Protein AF-A0A7K4AAC6-F1 (afdb_monomer_lite)

Sequence (68 aa):
MVTLGTVFEDLDNELEGMLDMISEALELLENDKKDEALELLADLEEAMLDFLDYEEVDEEDEESAADN

Foldseek 3Di:
DDDPVNVVVVVVVLVVVLVVLVVVLVVCVVVVVPVVSVVSVVVSVVSVCVSVVPDPPDPVPPVPPPDD

Radius of gyration: 17.18 Å; chains: 1; bounding box: 31×36×41 Å

Secondary structure (DSSP, 8-state):
---HHHHHHHHHHHHHHHHHHHHHHHHHHHTT-HHHHHHHHHHHHHHHHHHTT-----TTSTTSSS--

Structure (mmCIF, N/CA/C/O backbone):
data_AF-A0A7K4AAC6-F1
#
_entry.id   AF-A0A7K4AAC6-F1
#
loop_
_atom_site.group_PDB
_atom_site.id
_atom_site.type_symbol
_atom_site.label_atom_id
_atom_site.label_alt_id
_atom_site.label_comp_id
_atom_site.label_asym_id
_atom_site.label_entity_id
_atom_site.label_seq_id
_atom_site.pdbx_PDB_ins_code
_atom_site.Cartn_x
_atom_site.Cartn_y
_atom_site.Cartn_z
_atom_site.occupancy
_atom_site.B_iso_or_equiv
_atom_site.auth_seq_id
_atom_site.auth_comp_id
_atom_site.auth_asym_id
_atom_site.auth_atom_id
_atom_site.pdbx_PDB_model_num
ATOM 1 N N . MET A 1 1 ? 15.843 6.982 -26.879 1.00 48.72 1 MET A N 1
ATOM 2 C CA . MET A 1 1 ? 17.213 6.539 -26.552 1.00 48.72 1 MET A CA 1
ATOM 3 C C . MET A 1 1 ? 17.296 6.620 -25.043 1.00 48.72 1 MET A C 1
ATOM 5 O O . MET A 1 1 ? 17.303 7.728 -24.530 1.00 48.72 1 MET A O 1
ATOM 9 N N . VAL A 1 2 ? 17.171 5.487 -24.354 1.00 51.81 2 VAL A N 1
ATOM 10 C CA . VAL A 1 2 ? 17.197 5.444 -22.886 1.00 51.81 2 VAL A CA 1
ATOM 11 C C . VAL A 1 2 ? 18.650 5.650 -22.457 1.00 51.81 2 VAL A C 1
ATOM 13 O O . VAL A 1 2 ? 19.550 5.047 -23.043 1.00 51.81 2 VAL A O 1
ATOM 16 N N . THR A 1 3 ? 18.899 6.565 -21.527 1.00 71.00 3 THR A N 1
ATOM 17 C CA . THR A 1 3 ? 20.248 6.831 -21.011 1.00 71.00 3 THR A CA 1
ATOM 18 C C . THR A 1 3 ? 20.376 6.230 -19.620 1.00 71.00 3 THR A C 1
ATOM 20 O O . THR A 1 3 ? 19.383 6.107 -18.919 1.00 71.00 3 THR A O 1
ATOM 23 N N . LEU A 1 4 ? 21.588 5.880 -19.189 1.00 67.62 4 LEU A N 1
ATOM 24 C CA . LEU A 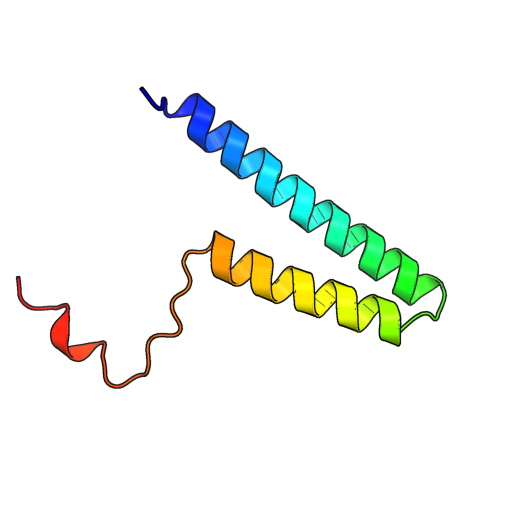1 4 ? 21.800 5.310 -17.853 1.00 67.62 4 LEU A CA 1
ATOM 25 C C . LEU A 1 4 ? 21.209 6.200 -16.739 1.00 67.62 4 LEU A C 1
ATOM 27 O O . LEU A 1 4 ? 20.658 5.690 -15.777 1.00 67.62 4 LEU A O 1
ATOM 31 N N . GLY A 1 5 ? 21.268 7.528 -16.907 1.00 70.56 5 GLY A N 1
ATOM 32 C CA . GLY A 1 5 ? 20.699 8.485 -15.955 1.00 70.56 5 GLY A CA 1
ATOM 33 C C . GLY A 1 5 ? 19.171 8.468 -15.880 1.00 70.56 5 GLY A C 1
ATOM 34 O O . GLY A 1 5 ? 18.643 8.617 -14.791 1.00 70.56 5 GLY A O 1
ATOM 35 N N . THR A 1 6 ? 18.471 8.229 -16.993 1.00 75.50 6 THR A N 1
ATOM 36 C CA . THR A 1 6 ? 17.002 8.106 -16.969 1.00 75.50 6 THR A CA 1
ATOM 37 C C . THR A 1 6 ? 16.566 6.794 -16.316 1.00 75.50 6 THR A C 1
ATOM 39 O O . THR A 1 6 ? 15.593 6.791 -15.588 1.00 75.50 6 THR A O 1
ATOM 42 N N . VAL A 1 7 ? 17.332 5.707 -16.490 1.00 77.06 7 VAL A N 1
ATOM 43 C CA . VAL A 1 7 ? 17.037 4.414 -15.834 1.00 77.06 7 VAL A CA 1
ATOM 44 C C . VAL A 1 7 ? 17.180 4.498 -14.313 1.00 77.06 7 VAL A C 1
ATOM 46 O O . VAL A 1 7 ? 16.367 3.930 -13.600 1.00 77.06 7 VAL A O 1
ATOM 49 N N . PHE A 1 8 ? 18.198 5.200 -13.805 1.00 80.56 8 PHE A N 1
ATOM 50 C CA . PHE A 1 8 ? 18.354 5.390 -12.357 1.00 80.56 8 PHE A CA 1
ATOM 51 C C . PHE A 1 8 ? 17.282 6.308 -11.761 1.00 80.56 8 PHE A C 1
ATOM 53 O O . PHE A 1 8 ? 16.872 6.086 -10.634 1.00 80.56 8 PHE A O 1
ATOM 60 N N . GLU A 1 9 ? 16.824 7.315 -12.506 1.00 86.06 9 GLU A N 1
ATOM 61 C CA . GLU A 1 9 ? 15.730 8.185 -12.063 1.00 86.06 9 GLU A CA 1
ATOM 62 C C . GLU A 1 9 ? 14.401 7.418 -11.999 1.00 86.06 9 GLU A C 1
ATOM 64 O O . GLU A 1 9 ? 13.677 7.539 -11.018 1.00 86.06 9 GLU A O 1
ATOM 69 N N . ASP A 1 10 ? 14.113 6.578 -12.997 1.00 83.88 10 ASP A N 1
ATOM 70 C CA . ASP A 1 10 ? 12.937 5.700 -12.992 1.00 83.88 10 ASP A CA 1
ATOM 71 C C . ASP A 1 10 ? 12.990 4.712 -11.805 1.00 83.88 10 ASP A C 1
ATOM 73 O O . ASP A 1 10 ? 12.015 4.585 -11.068 1.00 83.88 10 ASP A O 1
ATOM 77 N N . LEU A 1 11 ? 14.164 4.117 -11.550 1.00 85.88 11 LEU A N 1
ATOM 78 C CA . LEU A 1 11 ? 14.421 3.239 -10.401 1.00 85.88 11 LEU A CA 1
ATOM 7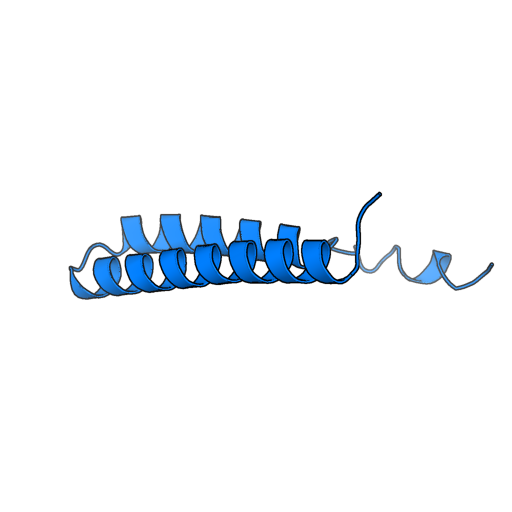9 C C . LEU A 1 11 ? 14.188 3.943 -9.053 1.00 85.88 11 LEU A C 1
ATOM 81 O O . LEU A 1 11 ? 13.546 3.389 -8.164 1.00 85.88 11 LEU A O 1
ATOM 85 N N . ASP A 1 12 ? 14.722 5.155 -8.889 1.00 88.69 12 ASP A N 1
ATOM 86 C CA . ASP A 1 12 ? 14.569 5.933 -7.658 1.00 88.69 12 ASP A CA 1
ATOM 87 C C . ASP A 1 12 ? 13.093 6.292 -7.412 1.00 88.69 12 ASP A C 1
ATOM 89 O O . ASP A 1 12 ? 12.622 6.185 -6.280 1.00 88.69 12 ASP A O 1
ATOM 93 N N . ASN A 1 13 ? 12.347 6.648 -8.465 1.00 89.38 13 ASN A N 1
ATOM 94 C CA . ASN A 1 13 ? 10.917 6.956 -8.371 1.00 89.38 13 ASN A CA 1
ATOM 95 C C . ASN A 1 13 ? 10.083 5.733 -7.946 1.00 89.38 13 ASN A C 1
AT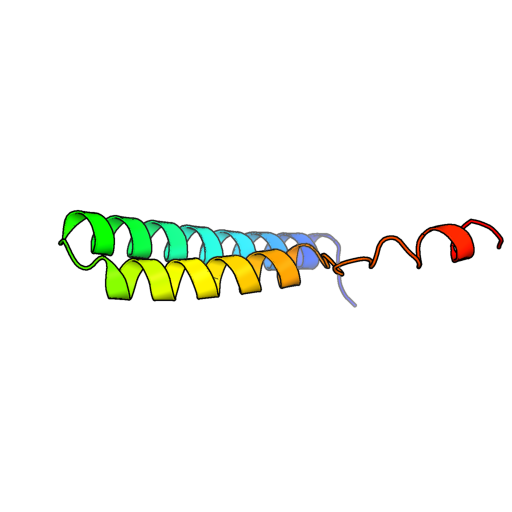OM 97 O O . ASN A 1 13 ? 9.162 5.861 -7.139 1.00 89.38 13 ASN A O 1
ATOM 101 N N . GLU A 1 14 ? 10.391 4.549 -8.481 1.00 88.56 14 GLU A N 1
ATOM 102 C CA . GLU A 1 14 ? 9.705 3.302 -8.117 1.00 88.56 14 GLU A CA 1
ATOM 103 C C . GLU A 1 14 ? 9.979 2.913 -6.656 1.00 88.56 14 GLU A C 1
ATOM 105 O O . GLU A 1 14 ? 9.050 2.585 -5.912 1.00 88.56 14 GLU A O 1
ATOM 110 N N . LEU A 1 15 ? 11.233 3.034 -6.207 1.00 91.88 15 LEU A N 1
ATOM 111 C CA . LEU A 1 15 ? 11.611 2.784 -4.814 1.00 91.88 15 LEU A CA 1
ATOM 112 C C . LEU A 1 15 ? 10.995 3.802 -3.844 1.00 91.88 15 LEU A C 1
ATOM 114 O O . LEU A 1 15 ? 10.588 3.421 -2.746 1.00 91.88 15 LEU A O 1
ATOM 118 N N . GLU A 1 16 ? 10.906 5.079 -4.224 1.00 93.56 16 GLU A N 1
ATOM 119 C CA . GLU A 1 16 ? 10.225 6.109 -3.428 1.00 93.56 16 GLU A CA 1
ATOM 120 C C . GLU A 1 16 ? 8.740 5.764 -3.247 1.00 93.56 16 GLU A C 1
ATOM 122 O O . GLU A 1 16 ? 8.247 5.771 -2.119 1.00 93.56 16 GLU A O 1
ATOM 127 N N . GLY A 1 17 ? 8.061 5.322 -4.312 1.00 93.31 17 GLY A N 1
ATOM 128 C CA . GLY A 1 17 ? 6.673 4.858 -4.235 1.00 93.31 17 GLY A CA 1
ATOM 129 C C . GLY A 1 17 ? 6.477 3.670 -3.283 1.00 93.31 17 GLY A C 1
ATOM 130 O O . GLY A 1 17 ? 5.505 3.631 -2.529 1.00 93.31 17 GLY A O 1
ATOM 131 N N . MET A 1 18 ? 7.417 2.722 -3.245 1.00 93.62 18 MET A N 1
ATOM 132 C CA . MET A 1 18 ? 7.371 1.611 -2.284 1.00 93.62 18 MET A CA 1
ATOM 133 C C . MET A 1 18 ? 7.569 2.068 -0.839 1.00 93.62 18 MET A C 1
ATOM 135 O O . MET A 1 18 ? 6.895 1.577 0.069 1.00 93.62 18 MET A O 1
ATOM 139 N N . LEU A 1 19 ? 8.473 3.021 -0.604 1.00 94.75 19 LEU A N 1
ATOM 140 C CA . LEU A 1 19 ? 8.689 3.593 0.725 1.00 94.75 19 LEU A CA 1
ATOM 141 C C . LEU A 1 19 ? 7.465 4.373 1.224 1.00 94.75 19 LEU A C 1
ATOM 143 O O . LEU A 1 19 ? 7.165 4.326 2.422 1.00 94.75 19 LEU A O 1
ATOM 147 N N . ASP A 1 20 ? 6.735 5.032 0.325 1.00 96.25 20 ASP A N 1
ATOM 148 C CA . ASP A 1 20 ? 5.466 5.686 0.642 1.00 96.25 20 ASP A CA 1
ATOM 149 C C . ASP A 1 20 ? 4.405 4.660 1.071 1.00 96.25 20 ASP A C 1
ATOM 151 O O . ASP A 1 20 ? 3.784 4.832 2.123 1.00 96.25 20 ASP A O 1
ATOM 155 N N . MET A 1 21 ? 4.269 3.542 0.345 1.00 95.25 21 MET A N 1
ATOM 156 C CA . MET A 1 21 ? 3.347 2.454 0.712 1.00 95.25 21 MET A CA 1
ATOM 157 C C . MET A 1 21 ? 3.679 1.844 2.083 1.00 95.25 21 ME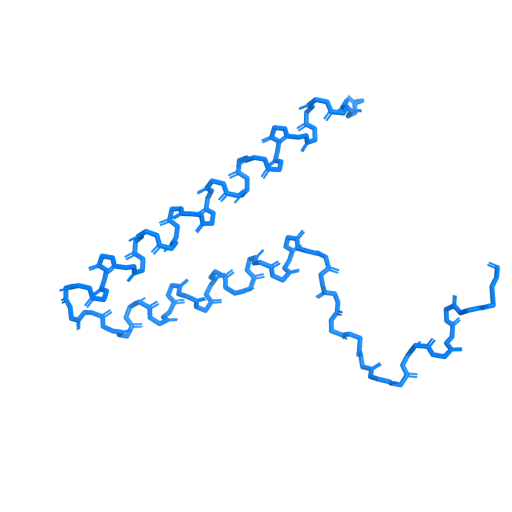T A C 1
ATOM 159 O O . MET A 1 21 ? 2.785 1.602 2.894 1.00 95.25 21 MET A O 1
ATOM 163 N N . ILE A 1 22 ? 4.967 1.653 2.396 1.00 94.75 22 ILE A N 1
ATOM 164 C CA . ILE A 1 22 ? 5.408 1.195 3.726 1.00 94.75 22 ILE A CA 1
ATOM 165 C C . ILE A 1 22 ? 5.023 2.208 4.805 1.00 94.75 22 ILE A C 1
ATOM 167 O O . ILE A 1 22 ? 4.562 1.826 5.883 1.00 94.75 22 ILE A O 1
ATOM 171 N N . SER A 1 23 ? 5.227 3.496 4.535 1.00 96.44 23 SER A N 1
ATOM 172 C CA . SER A 1 23 ? 4.926 4.564 5.488 1.00 96.44 23 SER A CA 1
ATOM 173 C C . SER A 1 23 ? 3.427 4.624 5.791 1.00 96.44 23 SER A C 1
ATOM 175 O O . SER A 1 23 ? 3.043 4.663 6.959 1.00 96.44 23 SER A O 1
ATOM 177 N N . GLU A 1 24 ? 2.578 4.525 4.768 1.00 95.75 24 GLU A N 1
ATOM 178 C CA . GLU A 1 24 ? 1.122 4.474 4.926 1.00 95.75 24 GLU A CA 1
ATOM 179 C C . GLU A 1 24 ? 0.665 3.201 5.660 1.00 95.75 24 GLU A C 1
ATOM 181 O O . GLU A 1 24 ? -0.160 3.274 6.575 1.00 95.75 24 GLU A O 1
ATOM 186 N N . ALA A 1 25 ? 1.256 2.039 5.363 1.00 95.75 25 ALA A N 1
ATOM 187 C CA . ALA A 1 25 ? 0.955 0.801 6.083 1.00 95.75 25 ALA A CA 1
ATOM 188 C C . ALA A 1 25 ? 1.288 0.909 7.581 1.00 95.75 25 ALA A C 1
ATOM 190 O O . ALA A 1 25 ? 0.516 0.453 8.430 1.00 95.75 25 ALA A O 1
ATOM 191 N N . LEU A 1 26 ? 2.413 1.544 7.928 1.00 94.75 26 LEU A N 1
ATOM 192 C CA . LEU A 1 26 ? 2.787 1.801 9.319 1.00 94.75 26 LEU A CA 1
ATOM 193 C C . LEU A 1 26 ? 1.785 2.735 10.009 1.00 94.75 26 LEU A C 1
ATOM 195 O O . LEU A 1 26 ? 1.359 2.436 11.125 1.00 94.75 26 LEU A O 1
ATOM 199 N N . GLU A 1 27 ? 1.348 3.807 9.347 1.00 96.75 27 GLU A N 1
ATOM 200 C CA . GLU A 1 27 ? 0.313 4.700 9.882 1.00 96.75 27 GLU A CA 1
ATOM 201 C C . GLU A 1 27 ? -1.018 3.967 10.112 1.00 96.75 27 GLU A C 1
ATOM 203 O O . GLU A 1 27 ? -1.684 4.172 11.131 1.00 96.75 27 GLU A O 1
ATOM 208 N N . LEU A 1 28 ? -1.421 3.075 9.204 1.00 96.56 28 LEU A N 1
ATOM 209 C CA . LEU A 1 28 ? -2.627 2.258 9.366 1.00 96.56 28 LEU A CA 1
ATOM 210 C C . LEU A 1 28 ? -2.510 1.314 10.573 1.00 96.56 28 LEU A C 1
ATOM 212 O O . LEU A 1 28 ? -3.454 1.203 11.362 1.00 96.56 28 LEU 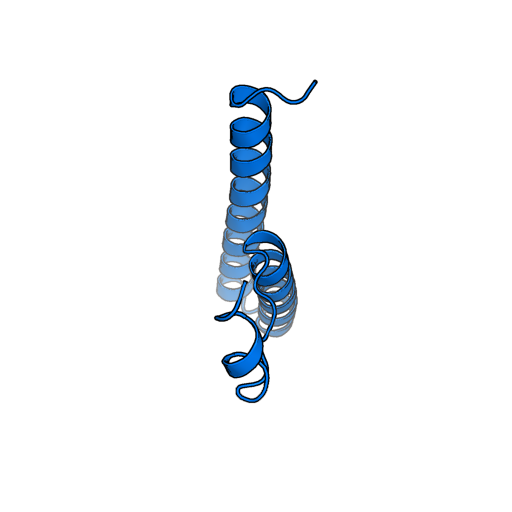A O 1
ATOM 216 N N . LEU A 1 29 ? -1.345 0.690 10.773 1.00 94.44 29 LEU A N 1
ATOM 217 C CA . LEU A 1 29 ? -1.077 -0.154 11.941 1.00 94.44 29 LEU A CA 1
ATOM 218 C C . LEU A 1 29 ? -1.108 0.637 13.254 1.00 94.44 29 LEU A C 1
ATOM 220 O O . LEU A 1 29 ? -1.677 0.154 14.235 1.00 94.44 29 LEU A O 1
ATOM 224 N N . GLU A 1 30 ? -0.543 1.847 13.279 1.00 96.38 30 GLU A N 1
ATOM 225 C CA . GLU A 1 30 ? -0.598 2.743 14.443 1.00 96.38 30 GLU A CA 1
ATOM 226 C C . GLU A 1 30 ? -2.033 3.173 14.784 1.00 96.38 30 GLU A C 1
ATOM 228 O O . GLU A 1 30 ? -2.362 3.376 15.954 1.00 96.38 30 GLU A O 1
ATOM 233 N N . ASN A 1 31 ? -2.905 3.251 13.777 1.00 96.81 31 ASN A N 1
ATOM 234 C CA . ASN A 1 31 ? -4.316 3.602 13.917 1.00 96.81 31 ASN A CA 1
ATOM 235 C C . ASN A 1 31 ? -5.246 2.390 14.155 1.00 96.81 31 ASN A C 1
ATOM 237 O O . ASN A 1 31 ? -6.464 2.524 14.016 1.00 96.81 31 ASN A O 1
ATOM 241 N N . ASP A 1 32 ? -4.704 1.215 14.507 1.00 96.06 32 ASP A N 1
ATOM 242 C CA . ASP A 1 32 ? -5.438 -0.052 14.707 1.00 96.06 32 ASP A CA 1
ATOM 243 C C . ASP A 1 32 ? -6.213 -0.555 13.463 1.00 96.06 32 ASP A C 1
ATOM 245 O O . ASP A 1 32 ? -7.047 -1.462 13.552 1.00 96.06 32 ASP A O 1
ATOM 249 N N . LYS A 1 33 ? -5.906 -0.036 12.269 1.00 95.62 33 LYS A N 1
ATOM 250 C CA . LYS A 1 33 ? -6.523 -0.414 10.987 1.00 95.62 33 LYS A CA 1
ATOM 251 C C . LYS A 1 33 ? -5.781 -1.575 10.325 1.00 95.62 33 LYS A C 1
ATOM 253 O O . LYS A 1 33 ? -5.236 -1.460 9.233 1.00 95.62 33 LYS A O 1
ATOM 258 N N . LYS A 1 34 ? -5.744 -2.715 11.013 1.00 94.38 34 LYS A N 1
ATOM 259 C CA . LYS A 1 34 ? -4.925 -3.870 10.605 1.00 94.38 34 LYS A CA 1
ATOM 260 C C . LYS A 1 34 ? -5.326 -4.476 9.265 1.00 94.38 34 LYS A C 1
ATOM 262 O O . LYS A 1 34 ? -4.441 -4.869 8.520 1.00 94.38 34 LYS A O 1
ATOM 267 N N . ASP A 1 35 ? -6.619 -4.545 8.969 1.00 96.12 35 ASP A N 1
ATOM 268 C CA . ASP A 1 35 ? -7.091 -5.143 7.716 1.00 96.12 35 ASP A CA 1
ATOM 269 C C . ASP A 1 35 ? -6.691 -4.278 6.508 1.00 96.12 35 ASP A C 1
ATOM 271 O O . ASP A 1 35 ? -6.173 -4.806 5.532 1.00 96.12 35 ASP A O 1
ATOM 275 N N . GLU A 1 36 ? -6.826 -2.949 6.623 1.00 95.12 36 GLU A N 1
ATOM 276 C CA . GLU A 1 36 ? -6.386 -1.986 5.596 1.00 95.12 36 GLU A CA 1
ATOM 277 C C . GLU A 1 36 ? -4.856 -2.027 5.420 1.00 95.12 36 GLU A C 1
ATOM 279 O O . GLU A 1 36 ? -4.355 -2.008 4.300 1.00 95.12 36 GLU A O 1
ATOM 284 N N . ALA A 1 37 ? -4.099 -2.138 6.519 1.00 95.12 37 ALA A N 1
ATOM 285 C CA . ALA A 1 37 ? -2.642 -2.255 6.456 1.00 95.12 37 ALA A CA 1
ATOM 286 C C . ALA A 1 37 ? -2.182 -3.557 5.783 1.00 95.12 37 ALA A C 1
ATOM 288 O O . ALA A 1 37 ? -1.184 -3.560 5.074 1.00 95.12 37 ALA A O 1
ATOM 289 N N . LEU A 1 38 ? -2.883 -4.670 6.023 1.00 94.19 38 LEU A N 1
ATOM 290 C CA . LEU A 1 38 ? -2.561 -5.957 5.405 1.00 94.19 38 LEU A CA 1
ATOM 291 C C . LEU A 1 38 ? -2.844 -5.958 3.903 1.00 94.19 38 LEU A C 1
ATOM 293 O O . LEU A 1 38 ? -2.062 -6.538 3.161 1.00 94.19 38 LEU A O 1
ATOM 297 N N . GLU A 1 39 ? -3.928 -5.312 3.472 1.00 96.62 39 GLU A N 1
ATOM 298 C CA . GLU A 1 39 ? -4.237 -5.128 2.050 1.00 96.62 39 GLU A CA 1
ATOM 299 C C . GLU A 1 39 ? -3.128 -4.321 1.362 1.00 96.62 39 GLU A C 1
ATOM 301 O O . GLU A 1 39 ? -2.532 -4.796 0.401 1.00 96.62 39 GLU A O 1
ATOM 306 N N . LEU A 1 40 ? -2.739 -3.181 1.943 1.00 96.12 40 LEU A N 1
ATOM 307 C CA . LEU A 1 40 ? -1.678 -2.339 1.387 1.00 96.12 40 LEU A CA 1
ATOM 308 C C . LEU A 1 40 ? -0.303 -3.031 1.353 1.00 96.12 40 LEU A C 1
ATOM 310 O O . LEU A 1 40 ? 0.484 -2.824 0.433 1.00 96.12 40 LEU A O 1
ATOM 314 N N . LEU A 1 41 ? 0.006 -3.862 2.353 1.00 94.06 41 LEU A N 1
ATOM 315 C CA . LEU A 1 41 ? 1.251 -4.635 2.375 1.00 94.06 41 LEU A CA 1
ATOM 316 C C . LEU A 1 41 ? 1.264 -5.769 1.343 1.00 94.06 41 LEU A C 1
ATOM 318 O O . LEU A 1 41 ? 2.340 -6.096 0.850 1.00 94.06 41 LEU A O 1
ATOM 322 N N . ALA A 1 42 ? 0.110 -6.357 1.019 1.00 95.06 42 ALA A N 1
ATOM 323 C CA . ALA A 1 42 ? 0.008 -7.351 -0.048 1.00 95.06 42 ALA A CA 1
ATOM 324 C C . ALA A 1 42 ? 0.229 -6.707 -1.426 1.00 95.06 42 ALA A C 1
ATOM 326 O O . ALA A 1 42 ? 0.978 -7.246 -2.237 1.00 95.06 42 ALA A O 1
ATOM 327 N N . ASP A 1 43 ? -0.331 -5.515 -1.650 1.00 94.69 43 ASP A N 1
ATOM 328 C CA . ASP A 1 43 ? -0.096 -4.743 -2.877 1.00 94.69 43 ASP A CA 1
ATOM 329 C C . ASP A 1 43 ? 1.391 -4.352 -3.023 1.00 94.69 43 ASP A C 1
ATOM 331 O O . ASP A 1 43 ? 1.962 -4.414 -4.113 1.00 94.69 43 ASP A O 1
ATOM 335 N N . LEU A 1 44 ? 2.051 -3.991 -1.913 1.00 94.56 44 LEU A N 1
ATOM 336 C CA . LEU A 1 44 ? 3.492 -3.719 -1.891 1.00 94.56 44 LEU A CA 1
ATOM 337 C C . LEU A 1 44 ? 4.321 -4.965 -2.238 1.00 94.56 44 LEU A C 1
ATOM 339 O O . LEU A 1 44 ? 5.324 -4.846 -2.937 1.00 94.56 44 LEU A O 1
ATOM 343 N N . GLU A 1 45 ? 3.940 -6.140 -1.738 1.00 91.75 45 GLU A N 1
ATOM 344 C CA . GLU A 1 45 ? 4.630 -7.398 -2.040 1.00 91.75 45 GLU A CA 1
ATOM 345 C C . GLU A 1 45 ? 4.597 -7.698 -3.544 1.00 91.75 45 GLU A C 1
ATOM 347 O O . GLU A 1 45 ? 5.645 -7.970 -4.128 1.00 91.75 45 GLU A O 1
ATOM 352 N N . GLU A 1 46 ? 3.434 -7.561 -4.186 1.00 90.50 46 GLU A N 1
ATOM 353 C CA . GLU A 1 46 ? 3.288 -7.734 -5.637 1.00 90.50 46 GLU A CA 1
ATOM 354 C C . GLU A 1 46 ? 4.150 -6.724 -6.411 1.00 90.50 46 GLU A C 1
ATOM 356 O O . GLU A 1 46 ? 4.940 -7.112 -7.272 1.00 90.50 46 GLU A O 1
ATOM 361 N N . ALA A 1 47 ? 4.111 -5.444 -6.025 1.00 90.62 47 ALA A N 1
ATOM 362 C CA . ALA A 1 47 ? 4.937 -4.409 -6.645 1.00 90.62 47 ALA A CA 1
ATOM 363 C C . ALA A 1 47 ? 6.448 -4.681 -6.505 1.00 90.62 47 ALA A C 1
ATOM 365 O O . ALA A 1 47 ? 7.223 -4.370 -7.408 1.00 90.62 47 ALA A O 1
ATOM 366 N N . MET A 1 48 ? 6.886 -5.257 -5.381 1.00 89.81 48 MET A N 1
ATOM 367 C CA . MET A 1 48 ? 8.288 -5.628 -5.173 1.00 89.81 48 MET A CA 1
ATOM 368 C C . MET A 1 48 ? 8.713 -6.823 -6.031 1.00 89.81 48 MET A C 1
ATOM 370 O O . MET A 1 48 ? 9.850 -6.841 -6.504 1.00 89.81 48 MET A O 1
ATOM 374 N N . LEU A 1 49 ? 7.838 -7.813 -6.223 1.00 89.12 49 LEU A N 1
ATOM 375 C CA . LEU A 1 49 ? 8.109 -8.957 -7.099 1.00 89.12 49 LEU A CA 1
ATOM 376 C C . LEU A 1 49 ? 8.239 -8.509 -8.556 1.00 89.12 49 LEU A C 1
ATOM 378 O O . LEU A 1 49 ? 9.218 -8.869 -9.212 1.00 89.12 49 LEU A O 1
ATOM 382 N N . ASP A 1 50 ? 7.321 -7.652 -9.005 1.00 87.38 50 ASP A N 1
ATOM 383 C CA . ASP A 1 50 ? 7.356 -7.047 -10.337 1.00 87.38 50 ASP A CA 1
ATOM 384 C C . ASP A 1 50 ? 8.629 -6.212 -10.542 1.00 87.38 50 ASP A C 1
ATOM 386 O O . ASP A 1 50 ? 9.302 -6.332 -11.561 1.00 87.38 50 ASP A O 1
ATOM 390 N N . PHE A 1 51 ? 9.010 -5.396 -9.556 1.00 86.62 51 PHE A N 1
ATOM 391 C CA . PHE A 1 51 ? 10.210 -4.558 -9.627 1.00 86.62 51 PHE A CA 1
ATOM 392 C C . PHE A 1 51 ? 11.516 -5.349 -9.697 1.00 86.62 51 PHE A C 1
ATOM 394 O O . PHE A 1 51 ? 12.476 -4.939 -10.350 1.00 86.62 51 PHE A O 1
ATOM 401 N N . LEU A 1 52 ? 11.585 -6.470 -8.980 1.00 84.50 52 LEU A N 1
ATOM 402 C CA . LEU A 1 52 ? 12.773 -7.315 -8.957 1.00 84.50 52 LEU A CA 1
ATOM 403 C C . LEU A 1 52 ? 12.875 -8.229 -10.186 1.00 84.50 52 LEU A C 1
ATOM 405 O O . LEU A 1 52 ? 13.828 -9.010 -10.244 1.00 84.50 52 LEU A O 1
ATOM 409 N N . ASP A 1 53 ? 11.925 -8.146 -11.131 1.00 78.62 53 ASP A N 1
ATOM 410 C CA . ASP A 1 53 ? 11.717 -9.137 -12.194 1.00 78.62 53 ASP A CA 1
ATOM 411 C C . ASP A 1 53 ? 11.778 -10.568 -11.617 1.00 78.62 53 ASP A C 1
ATOM 413 O O . ASP A 1 53 ? 12.365 -11.482 -12.205 1.00 78.62 53 ASP A O 1
ATOM 417 N N . TYR A 1 54 ? 11.251 -10.759 -10.400 1.00 67.00 54 TYR A N 1
ATOM 418 C CA . TYR A 1 54 ? 11.346 -12.032 -9.701 1.00 67.00 54 TYR A CA 1
ATOM 419 C C . TYR A 1 54 ? 10.294 -12.981 -10.275 1.00 67.00 54 TYR A C 1
ATOM 421 O O . TYR A 1 54 ? 9.161 -13.039 -9.807 1.00 67.00 54 TYR A O 1
ATOM 429 N N . GLU A 1 55 ? 10.668 -13.727 -11.313 1.00 60.09 55 GLU A N 1
ATOM 430 C CA . GLU A 1 55 ? 9.905 -14.897 -11.740 1.00 60.09 55 GLU A CA 1
ATOM 431 C C . GLU A 1 55 ? 10.014 -15.967 -10.647 1.00 60.09 55 GLU A C 1
ATOM 433 O O . GLU A 1 55 ? 11.114 -16.363 -10.254 1.00 60.09 55 GLU A O 1
ATOM 438 N N . GLU A 1 56 ? 8.873 -16.436 -10.139 1.00 53.62 56 GLU A N 1
ATOM 439 C CA . GLU A 1 56 ? 8.814 -17.641 -9.313 1.00 53.62 56 GLU A CA 1
ATOM 440 C C . GLU A 1 56 ? 9.252 -18.819 -10.199 1.00 53.62 56 GLU A C 1
ATOM 442 O O . GLU A 1 56 ? 8.461 -19.389 -10.948 1.00 53.62 56 GLU A O 1
ATOM 447 N N . VAL A 1 57 ? 10.554 -19.115 -10.201 1.00 58.44 57 VAL A N 1
ATOM 448 C CA . VAL A 1 57 ? 11.105 -20.253 -10.936 1.00 58.44 57 VAL A CA 1
ATOM 449 C C . VAL A 1 57 ? 10.652 -21.505 -10.197 1.00 58.44 57 VAL A C 1
ATOM 451 O O . VAL A 1 57 ? 11.153 -21.806 -9.112 1.00 58.44 57 VAL A O 1
ATOM 454 N N . ASP A 1 58 ? 9.683 -22.222 -10.769 1.00 47.72 58 ASP A N 1
ATOM 455 C CA . ASP A 1 58 ? 9.376 -23.592 -10.360 1.00 47.72 58 ASP A CA 1
ATOM 456 C C . ASP A 1 58 ? 10.706 -24.370 -10.354 1.00 47.72 58 ASP A C 1
ATOM 458 O O . ASP A 1 58 ? 11.447 -24.338 -11.339 1.00 47.72 58 ASP A O 1
ATOM 462 N N . GLU A 1 59 ? 11.038 -25.066 -9.258 1.00 57.06 59 GLU A N 1
ATOM 463 C CA . GLU A 1 59 ? 12.332 -25.764 -9.079 1.00 57.06 59 GLU A CA 1
ATOM 464 C C . GLU A 1 59 ? 12.648 -26.785 -10.207 1.00 57.06 59 GLU A C 1
ATOM 466 O O . GLU A 1 59 ? 13.758 -27.313 -10.281 1.00 57.06 59 GLU A O 1
ATOM 471 N N . GLU A 1 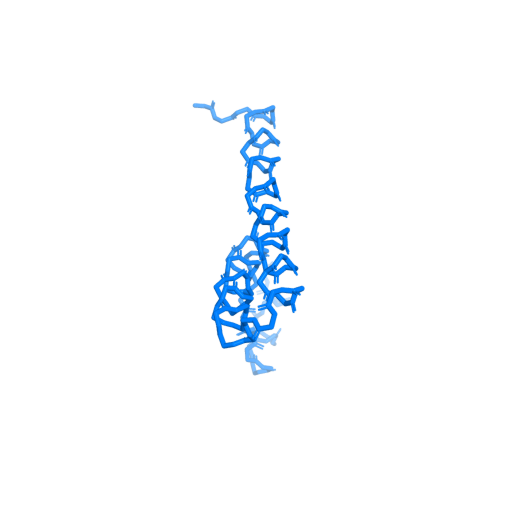60 ? 11.694 -27.069 -11.099 1.00 53.62 60 GLU A N 1
ATOM 472 C CA . GLU A 1 60 ? 11.846 -27.934 -12.272 1.00 53.62 60 GLU A CA 1
ATOM 473 C C . GLU A 1 60 ? 12.479 -27.241 -13.506 1.00 53.62 60 GLU A C 1
ATOM 475 O O . GLU A 1 60 ? 12.965 -27.948 -14.393 1.00 53.62 60 GLU A O 1
ATOM 480 N N . ASP A 1 61 ? 12.553 -25.902 -13.573 1.00 50.09 61 ASP A N 1
ATOM 481 C CA . ASP A 1 61 ? 13.009 -25.171 -14.775 1.00 50.09 61 ASP A CA 1
ATOM 482 C C . ASP A 1 61 ? 14.496 -24.737 -14.764 1.00 50.09 61 ASP A C 1
ATOM 484 O O . ASP A 1 61 ? 15.063 -24.440 -15.826 1.00 50.09 61 ASP A O 1
ATOM 488 N N . GLU A 1 62 ? 15.189 -24.785 -13.614 1.00 54.31 62 GLU A N 1
ATOM 489 C CA . GLU A 1 62 ? 16.613 -24.394 -13.499 1.00 54.31 62 GLU A CA 1
ATOM 490 C C . GLU A 1 62 ? 17.577 -25.270 -14.333 1.00 54.31 62 GLU A C 1
ATOM 492 O O . GLU A 1 62 ? 18.687 -24.842 -14.663 1.00 54.31 62 GLU A O 1
ATOM 497 N N . GLU A 1 63 ? 17.181 -26.483 -14.738 1.00 53.91 63 GLU A N 1
ATOM 498 C CA . GLU A 1 63 ? 18.066 -27.414 -15.460 1.00 53.91 63 GLU A CA 1
ATOM 499 C C . GLU A 1 63 ? 18.215 -27.104 -16.966 1.00 53.91 63 GLU A C 1
ATOM 501 O O . GLU A 1 63 ? 19.063 -27.692 -17.640 1.00 53.91 63 GLU A O 1
ATOM 506 N N . SER A 1 64 ? 17.438 -26.160 -17.512 1.00 52.12 64 SER A N 1
ATOM 507 C CA . SER A 1 64 ? 17.410 -25.876 -18.958 1.00 52.12 64 SER A CA 1
ATOM 508 C C . SER A 1 64 ? 18.146 -24.598 -19.393 1.00 52.12 64 SER A C 1
ATOM 510 O O . SER A 1 64 ? 18.430 -24.432 -20.581 1.00 52.12 64 SER A O 1
ATOM 512 N N . ALA A 1 65 ? 18.533 -23.728 -18.454 1.00 53.25 65 ALA A N 1
ATOM 513 C CA . ALA A 1 65 ? 19.190 -22.447 -18.748 1.00 53.25 65 ALA A CA 1
ATOM 514 C C . ALA A 1 65 ? 20.736 -22.497 -18.765 1.00 53.25 65 ALA A C 1
ATOM 516 O O . ALA A 1 65 ? 21.381 -21.489 -19.055 1.00 53.25 65 ALA A O 1
ATOM 517 N N . ALA A 1 66 ? 21.352 -23.650 -18.476 1.00 52.75 66 ALA A N 1
ATOM 518 C CA . ALA A 1 66 ? 22.812 -23.785 -18.373 1.00 52.75 66 ALA A CA 1
ATOM 519 C C . ALA A 1 66 ? 23.528 -24.253 -19.660 1.00 52.75 66 ALA A C 1
ATOM 521 O O . ALA A 1 66 ? 24.748 -24.427 -19.633 1.00 52.75 66 ALA A O 1
ATOM 522 N N . ASP A 1 67 ? 22.820 -24.448 -20.779 1.00 45.22 67 ASP A N 1
ATOM 523 C CA . ASP A 1 67 ? 23.428 -24.862 -22.055 1.00 45.22 67 ASP A CA 1
ATOM 524 C C . ASP A 1 67 ? 22.963 -23.958 -23.217 1.00 45.22 67 ASP A C 1
ATOM 526 O O . ASP A 1 67 ? 22.021 -24.268 -23.952 1.00 45.22 67 ASP A O 1
ATOM 530 N N . ASN A 1 68 ? 23.608 -22.791 -23.345 1.00 41.16 68 ASN A N 1
ATOM 531 C CA . ASN A 1 68 ? 23.879 -22.108 -24.622 1.00 41.16 68 ASN A CA 1
ATOM 532 C C . ASN A 1 68 ? 24.984 -21.053 -24.486 1.00 41.16 68 ASN A C 1
ATOM 534 O O . ASN A 1 68 ? 24.838 -20.133 -23.651 1.00 41.16 68 ASN A O 1
#

pLDDT: mean 81.02, std 17.64, range [41.16, 96.81]